Protein AF-A0A9R0TWX3-F1 (afdb_monomer_lite)

Organism: Triticum turgidum subsp. durum (NCBI:txid4567)

Structure (mmCIF, N/CA/C/O backbone):
data_AF-A0A9R0TWX3-F1
#
_entry.id   AF-A0A9R0TWX3-F1
#
loop_
_atom_site.group_PDB
_atom_site.id
_atom_site.type_symbol
_atom_site.label_atom_id
_atom_site.label_alt_id
_atom_site.label_comp_id
_atom_site.label_asym_id
_atom_site.label_entity_id
_atom_site.label_seq_id
_atom_site.pdbx_PDB_ins_code
_atom_site.Cartn_x
_atom_site.Cartn_y
_atom_site.Cartn_z
_atom_site.occupancy
_atom_site.B_iso_or_equiv
_atom_site.auth_seq_id
_atom_site.auth_comp_id
_atom_site.auth_asym_id
_atom_site.auth_atom_id
_atom_site.pdbx_PDB_model_num
ATOM 1 N N . MET A 1 1 ? -6.297 -9.859 -29.333 1.00 54.69 1 MET A N 1
ATOM 2 C CA . MET A 1 1 ? -5.667 -9.529 -28.035 1.00 54.69 1 MET A CA 1
ATOM 3 C C . MET A 1 1 ? -4.725 -10.667 -27.689 1.00 54.69 1 MET A C 1
ATOM 5 O O . MET A 1 1 ? -5.203 -11.786 -27.585 1.00 54.69 1 MET A O 1
ATOM 9 N N . ASP A 1 2 ? -3.420 -10.406 -27.576 1.00 78.94 2 ASP A N 1
ATOM 10 C CA . ASP A 1 2 ? -2.422 -11.459 -27.330 1.00 78.94 2 ASP A CA 1
ATOM 11 C C . ASP A 1 2 ? -2.581 -12.078 -25.939 1.00 78.94 2 ASP A C 1
ATOM 13 O O . ASP A 1 2 ? -2.886 -11.375 -24.969 1.00 78.94 2 ASP A O 1
ATOM 17 N N . THR A 1 3 ? -2.314 -13.377 -25.821 1.00 76.94 3 THR A N 1
ATOM 18 C CA . THR A 1 3 ? -2.355 -14.140 -24.561 1.00 76.94 3 THR A CA 1
ATOM 19 C C . THR A 1 3 ? -1.524 -13.491 -23.452 1.00 76.94 3 THR A C 1
ATOM 21 O O . THR A 1 3 ? -1.950 -13.454 -22.301 1.00 76.94 3 THR A O 1
ATOM 24 N N . GLU A 1 4 ? -0.388 -12.880 -23.788 1.00 71.81 4 GLU A N 1
ATOM 25 C CA . GLU A 1 4 ? 0.457 -12.145 -22.838 1.00 71.81 4 GLU A CA 1
ATOM 26 C C . GLU A 1 4 ? -0.142 -10.803 -22.383 1.00 71.81 4 GLU A C 1
ATOM 28 O O . GLU A 1 4 ? 0.051 -10.387 -21.238 1.00 71.81 4 GLU A O 1
ATOM 33 N N . ARG A 1 5 ? -0.908 -10.116 -23.241 1.00 63.09 5 ARG A N 1
ATOM 34 C CA . ARG A 1 5 ? -1.653 -8.910 -22.838 1.00 63.09 5 ARG A CA 1
ATOM 35 C C . ARG A 1 5 ? -2.830 -9.277 -21.942 1.00 63.09 5 ARG A C 1
ATOM 37 O O . ARG A 1 5 ? -3.032 -8.613 -20.928 1.00 63.09 5 ARG A O 1
ATOM 44 N N . LEU A 1 6 ? -3.541 -10.354 -22.278 1.00 72.75 6 LEU A N 1
ATOM 45 C CA . LEU A 1 6 ? -4.636 -10.883 -21.469 1.00 72.75 6 LEU A CA 1
ATOM 46 C C . LEU A 1 6 ? -4.144 -11.314 -20.079 1.00 72.75 6 LEU A C 1
ATOM 48 O O . LEU A 1 6 ? -4.729 -10.899 -19.085 1.00 72.75 6 LEU A O 1
ATOM 52 N N . LYS A 1 7 ? -3.029 -12.053 -19.982 1.00 72.75 7 LYS A N 1
ATOM 53 C CA . LYS A 1 7 ? -2.425 -12.430 -18.689 1.00 72.75 7 LYS A CA 1
ATOM 54 C C . LYS A 1 7 ? -2.125 -11.216 -17.813 1.00 72.75 7 LYS A C 1
ATOM 56 O O . LYS A 1 7 ? -2.500 -11.195 -16.648 1.00 72.75 7 LYS A O 1
ATOM 61 N N . ARG A 1 8 ? -1.480 -10.183 -18.366 1.00 68.06 8 ARG A N 1
ATOM 62 C CA . ARG A 1 8 ? -1.141 -8.964 -17.606 1.00 68.06 8 ARG A CA 1
ATOM 63 C C . ARG A 1 8 ? -2.380 -8.201 -17.148 1.00 68.06 8 ARG A C 1
ATOM 65 O O . ARG A 1 8 ? -2.394 -7.700 -16.029 1.00 68.06 8 ARG A O 1
ATOM 72 N N . PHE A 1 9 ? -3.407 -8.135 -17.992 1.00 71.81 9 PHE A N 1
ATOM 73 C CA . PHE A 1 9 ? -4.685 -7.533 -17.625 1.00 71.81 9 PHE A CA 1
ATOM 74 C C . PHE A 1 9 ? -5.360 -8.304 -16.483 1.00 71.81 9 PHE A C 1
ATOM 76 O O . PHE A 1 9 ? -5.760 -7.697 -15.494 1.00 71.81 9 PHE A O 1
ATOM 83 N N . LEU A 1 10 ? -5.405 -9.637 -16.570 1.00 77.00 10 LEU A N 1
ATOM 84 C CA . LEU A 1 10 ? -5.972 -10.496 -15.529 1.00 77.00 10 LEU A CA 1
ATOM 85 C C . LEU A 1 10 ? -5.206 -10.393 -14.205 1.00 77.00 10 LEU A C 1
ATOM 87 O O . LEU A 1 10 ? -5.835 -10.289 -13.160 1.00 77.00 10 LEU A O 1
ATOM 91 N N . ILE A 1 11 ? -3.869 -10.352 -14.231 1.00 74.94 11 ILE A N 1
ATOM 92 C CA . ILE A 1 11 ? -3.060 -10.159 -13.016 1.00 74.94 11 ILE A CA 1
ATOM 93 C C . ILE A 1 11 ? -3.370 -8.798 -12.382 1.00 74.94 11 ILE A C 1
ATOM 95 O O . ILE A 1 11 ? -3.598 -8.727 -11.179 1.00 74.94 11 ILE A O 1
ATOM 99 N N . GLY A 1 12 ? -3.420 -7.723 -13.178 1.00 69.31 12 GLY A N 1
ATOM 100 C CA . GLY A 1 12 ? -3.776 -6.392 -12.680 1.00 69.31 12 GLY A CA 1
ATOM 101 C C . GLY A 1 12 ? -5.176 -6.350 -12.062 1.00 69.31 12 GLY A C 1
ATOM 102 O O . GLY A 1 12 ? -5.353 -5.786 -10.985 1.00 69.31 12 GLY A O 1
ATOM 103 N N . LEU A 1 13 ? -6.147 -7.006 -12.702 1.00 75.94 13 LEU A N 1
ATOM 104 C CA . LEU A 1 13 ? -7.516 -7.128 -12.207 1.00 75.94 13 LEU A CA 1
ATOM 105 C C . LEU A 1 13 ? -7.576 -7.905 -10.883 1.00 75.94 13 LEU A C 1
ATOM 107 O O . LEU A 1 13 ? -8.186 -7.428 -9.933 1.00 75.94 13 LEU A O 1
ATOM 111 N N . VAL A 1 14 ? -6.910 -9.059 -10.790 1.00 80.31 14 VAL A N 1
ATOM 112 C CA . VAL A 1 14 ? -6.867 -9.876 -9.564 1.00 80.31 14 VAL A CA 1
ATOM 113 C C . VAL A 1 14 ? -6.201 -9.117 -8.418 1.00 80.31 14 VAL A C 1
ATOM 115 O O . VAL A 1 14 ? -6.715 -9.124 -7.304 1.00 80.31 14 VAL A O 1
ATOM 118 N N . VAL A 1 15 ? -5.093 -8.423 -8.687 1.00 75.19 15 VAL A N 1
ATOM 119 C CA . VAL A 1 15 ? -4.404 -7.596 -7.687 1.00 75.19 15 VAL A CA 1
ATOM 120 C C . VAL A 1 15 ? -5.302 -6.456 -7.210 1.00 75.19 15 VAL A C 1
ATOM 122 O O . VAL A 1 15 ? -5.423 -6.245 -6.006 1.00 75.19 15 VAL A O 1
ATOM 125 N N . GLY A 1 16 ? -5.966 -5.757 -8.135 1.00 71.00 16 GLY A N 1
ATOM 126 C CA . GLY A 1 16 ? -6.924 -4.704 -7.800 1.00 71.00 16 GLY A CA 1
ATOM 127 C C . GLY A 1 16 ? -8.064 -5.226 -6.924 1.00 71.00 16 GLY A C 1
ATOM 128 O O . GLY A 1 16 ? -8.317 -4.670 -5.861 1.00 71.00 16 GLY A O 1
ATOM 129 N N . LEU A 1 17 ? -8.684 -6.343 -7.319 1.00 75.50 17 LEU A N 1
ATOM 130 C CA . LEU A 1 17 ? -9.765 -6.982 -6.565 1.00 75.50 17 LEU A CA 1
ATOM 131 C C . LEU A 1 17 ? -9.318 -7.446 -5.174 1.00 75.50 17 LEU A C 1
ATOM 133 O O . LEU A 1 17 ? -10.060 -7.255 -4.216 1.00 75.50 17 LEU A O 1
ATOM 137 N N . ALA A 1 18 ? -8.117 -8.013 -5.041 1.00 75.25 18 ALA A N 1
ATOM 138 C CA . ALA A 1 18 ? -7.577 -8.442 -3.751 1.00 75.25 18 ALA A CA 1
ATOM 139 C C . ALA A 1 18 ? -7.370 -7.257 -2.795 1.00 75.25 18 ALA A C 1
ATOM 141 O O . ALA A 1 18 ? -7.741 -7.339 -1.626 1.00 75.25 18 ALA A O 1
ATOM 142 N N . ILE A 1 19 ? -6.848 -6.133 -3.294 1.00 69.75 19 ILE A N 1
ATOM 143 C CA . ILE A 1 19 ? -6.678 -4.905 -2.501 1.00 69.75 19 ILE A CA 1
ATOM 144 C C . ILE A 1 19 ? -8.034 -4.342 -2.098 1.00 69.75 19 ILE A C 1
ATOM 146 O O . ILE A 1 19 ? -8.237 -4.021 -0.931 1.00 69.75 19 ILE A O 1
ATOM 150 N N . THR A 1 20 ? -8.978 -4.257 -3.037 1.00 68.50 20 THR A N 1
ATOM 151 C CA . THR A 1 20 ? -10.341 -3.808 -2.743 1.00 68.50 20 THR A CA 1
ATOM 152 C C . THR A 1 20 ? -11.008 -4.705 -1.703 1.00 68.50 20 THR A C 1
ATOM 154 O O . THR A 1 20 ? -11.619 -4.190 -0.775 1.00 68.50 20 THR A O 1
ATOM 157 N N . ALA A 1 21 ? -10.856 -6.026 -1.801 1.00 73.44 21 ALA A N 1
ATOM 158 C CA . ALA A 1 21 ? -11.402 -6.964 -0.827 1.00 73.44 21 ALA A CA 1
ATOM 159 C C . ALA A 1 21 ? -10.774 -6.782 0.562 1.00 73.44 21 ALA A C 1
ATOM 161 O O . ALA A 1 21 ? -11.505 -6.718 1.543 1.00 73.44 21 ALA A O 1
ATOM 162 N N . LEU A 1 22 ? -9.449 -6.638 0.653 1.00 69.06 22 LEU A N 1
ATOM 163 C CA . LEU A 1 22 ? -8.755 -6.398 1.924 1.00 69.06 22 LEU A CA 1
ATOM 164 C C . LEU A 1 22 ? -9.191 -5.082 2.578 1.00 69.06 22 LEU A C 1
ATOM 166 O O . LEU A 1 22 ? -9.420 -5.053 3.781 1.00 69.06 22 LEU A O 1
ATOM 170 N N . LEU A 1 23 ? -9.406 -4.030 1.785 1.00 65.75 23 LEU A N 1
ATOM 171 C CA . LEU A 1 23 ? -9.936 -2.751 2.267 1.00 65.75 23 LEU A CA 1
ATOM 172 C C . LEU A 1 23 ? -11.389 -2.849 2.716 1.00 65.75 23 LEU A C 1
ATOM 174 O O . LEU A 1 23 ? -11.748 -2.275 3.737 1.00 65.75 23 LEU A O 1
ATOM 178 N N . LEU A 1 24 ? -12.225 -3.565 1.963 1.00 68.25 24 LEU A N 1
ATOM 179 C CA . LEU A 1 24 ? -13.615 -3.804 2.342 1.00 68.25 24 LEU A CA 1
ATOM 180 C C . LEU A 1 24 ? -13.692 -4.628 3.623 1.00 68.25 24 LEU A C 1
ATOM 182 O O . LEU A 1 24 ? -14.542 -4.350 4.456 1.00 68.25 24 LEU A O 1
ATOM 186 N N . VAL A 1 25 ? -12.798 -5.601 3.809 1.00 68.69 25 VAL A N 1
ATOM 187 C CA . VAL A 1 25 ? -12.674 -6.342 5.067 1.00 68.69 25 VAL A CA 1
ATOM 188 C C . VAL A 1 25 ? -12.191 -5.409 6.174 1.00 68.69 25 VAL A C 1
ATOM 190 O O . VAL A 1 25 ? -12.817 -5.366 7.224 1.00 68.69 25 VAL A O 1
ATOM 193 N N . ALA A 1 26 ? -11.156 -4.601 5.962 1.00 65.69 26 ALA A N 1
ATOM 194 C CA . ALA A 1 26 ? -10.704 -3.639 6.965 1.00 65.69 26 ALA A CA 1
ATOM 195 C C . ALA A 1 26 ? -11.823 -2.650 7.370 1.00 65.69 26 ALA A C 1
ATOM 197 O O . ALA A 1 26 ? -12.042 -2.436 8.558 1.00 65.69 26 ALA A O 1
ATOM 198 N N . ASP A 1 27 ? -12.611 -2.133 6.417 1.00 64.12 27 ASP A N 1
ATOM 199 C CA . ASP A 1 27 ? -13.743 -1.235 6.706 1.00 64.12 27 ASP A CA 1
ATOM 200 C C . ASP A 1 27 ? -14.971 -1.954 7.292 1.00 64.12 27 ASP A C 1
ATOM 202 O O . ASP A 1 27 ? -15.681 -1.397 8.127 1.00 64.12 27 ASP A O 1
ATOM 206 N N . ALA A 1 28 ? -15.253 -3.193 6.885 1.00 62.94 28 ALA A N 1
ATOM 207 C CA . ALA A 1 28 ? -16.356 -3.987 7.435 1.00 62.94 28 ALA A CA 1
ATOM 208 C C . ALA A 1 28 ? -16.079 -4.447 8.868 1.00 62.94 28 ALA A C 1
ATOM 210 O O . ALA A 1 28 ? -17.006 -4.686 9.635 1.00 62.94 28 ALA A O 1
ATOM 211 N N . THR A 1 29 ? -14.803 -4.575 9.217 1.00 62.81 29 THR A N 1
ATOM 212 C CA . THR A 1 29 ? -14.337 -5.033 10.531 1.00 62.81 29 THR A CA 1
ATOM 213 C C . THR A 1 29 ? -13.987 -3.868 11.451 1.00 62.81 29 THR A C 1
ATOM 215 O O . THR A 1 29 ? -13.582 -4.065 12.597 1.00 62.81 29 THR A O 1
ATOM 218 N N . ARG A 1 30 ? -14.222 -2.648 10.957 1.00 62.38 30 ARG A N 1
ATOM 219 C CA . ARG A 1 30 ? -14.174 -1.404 11.702 1.00 62.38 30 ARG A CA 1
ATOM 220 C C . ARG A 1 30 ? -15.367 -1.328 12.663 1.00 62.38 30 ARG A C 1
ATOM 222 O O . ARG A 1 30 ? -16.500 -1.562 12.237 1.00 62.38 30 ARG A O 1
ATOM 229 N N . PRO A 1 31 ? -15.161 -0.911 13.919 1.00 59.16 31 PRO A N 1
ATOM 230 C CA . PRO A 1 31 ? -16.240 -0.524 14.797 1.00 59.16 31 PRO A CA 1
ATOM 231 C C . PRO A 1 31 ? -16.912 0.709 14.206 1.00 59.16 31 PRO A C 1
ATOM 233 O O . PRO A 1 31 ? -16.289 1.757 14.026 1.00 59.16 31 PRO A O 1
ATOM 236 N N . LYS A 1 32 ? -18.186 0.552 13.861 1.00 58.28 32 LYS A N 1
ATOM 237 C CA . LYS A 1 32 ? -19.036 1.626 13.328 1.00 58.28 32 LYS A CA 1
ATOM 238 C C . LYS A 1 32 ? -19.961 2.175 14.408 1.00 58.28 32 LYS A C 1
ATOM 240 O O . LYS A 1 32 ? -20.567 3.226 14.221 1.00 58.28 32 LYS A O 1
ATOM 245 N N . LYS A 1 33 ? -20.088 1.465 15.531 1.00 61.69 33 LYS A N 1
ATOM 246 C CA . LYS A 1 33 ? -20.939 1.836 16.659 1.00 61.69 33 LYS A CA 1
ATOM 247 C C . LYS A 1 33 ? -20.122 1.908 17.938 1.00 61.69 33 LYS A C 1
ATOM 249 O O . LYS A 1 33 ? -19.116 1.220 18.091 1.00 61.69 33 LYS A O 1
ATOM 254 N N . ARG A 1 34 ? -20.600 2.707 18.899 1.00 61.97 34 ARG A N 1
ATOM 255 C CA . ARG A 1 34 ? -19.993 2.771 20.239 1.00 61.97 34 ARG A CA 1
ATOM 256 C C . ARG A 1 34 ? -19.944 1.403 20.925 1.00 61.97 34 ARG A C 1
ATOM 258 O O . ARG A 1 34 ? -19.022 1.150 21.691 1.00 61.97 34 ARG A O 1
ATOM 265 N N . ASP A 1 35 ? -20.896 0.534 20.606 1.00 65.62 35 ASP A N 1
ATOM 266 C CA . ASP A 1 35 ? -21.015 -0.808 21.182 1.00 65.62 35 ASP A CA 1
ATOM 267 C C . ASP A 1 35 ? -19.903 -1.765 20.715 1.00 65.62 35 ASP A C 1
ATOM 269 O O . ASP A 1 35 ? -19.631 -2.766 21.375 1.00 65.62 35 ASP A O 1
ATOM 273 N N . ASP A 1 36 ? -19.231 -1.449 19.603 1.00 63.78 36 ASP A N 1
ATOM 274 C CA . ASP A 1 36 ? -18.151 -2.269 19.050 1.00 63.78 36 ASP A CA 1
ATOM 275 C C . ASP A 1 36 ? -16.808 -2.037 19.783 1.00 63.78 36 ASP A C 1
ATOM 277 O O . ASP A 1 36 ? -15.878 -2.835 19.658 1.00 63.78 36 ASP A O 1
ATOM 281 N N . ILE A 1 37 ? -16.687 -0.955 20.564 1.00 69.50 37 ILE A N 1
ATOM 282 C CA . ILE A 1 37 ? -15.505 -0.646 21.383 1.00 69.50 37 ILE A CA 1
ATOM 283 C C . ILE A 1 37 ? -15.818 -1.014 22.827 1.00 69.50 37 ILE A C 1
ATOM 285 O O . ILE A 1 37 ? -16.735 -0.477 23.450 1.00 69.50 37 ILE A O 1
ATOM 289 N N . ARG A 1 38 ? -15.025 -1.930 23.380 1.00 72.00 38 ARG A N 1
ATOM 290 C CA . ARG A 1 38 ? -15.175 -2.373 24.764 1.00 72.00 38 ARG A CA 1
ATOM 291 C C . ARG A 1 38 ? -14.450 -1.409 25.691 1.00 72.00 38 ARG A C 1
ATOM 293 O O . ARG A 1 38 ? -13.458 -0.801 25.308 1.00 72.00 38 ARG A O 1
ATOM 300 N N . LEU A 1 39 ? -14.919 -1.293 26.925 1.00 75.06 39 LEU A N 1
ATOM 301 C CA . LEU A 1 39 ? -14.221 -0.558 27.977 1.00 75.06 39 LEU A CA 1
ATOM 302 C C . LEU A 1 39 ? -13.542 -1.564 28.910 1.00 75.06 39 LEU A C 1
ATOM 304 O O . LEU A 1 39 ? -14.111 -2.622 29.187 1.00 75.06 39 LEU A O 1
ATOM 308 N N . ASN A 1 40 ? -12.327 -1.261 29.370 1.00 76.56 40 ASN A N 1
ATOM 309 C CA . ASN A 1 40 ? -11.713 -2.006 30.471 1.00 76.56 40 ASN A CA 1
ATOM 310 C C . ASN A 1 40 ? -12.305 -1.577 31.825 1.00 76.56 40 ASN A C 1
ATOM 312 O O . ASN A 1 40 ? -13.065 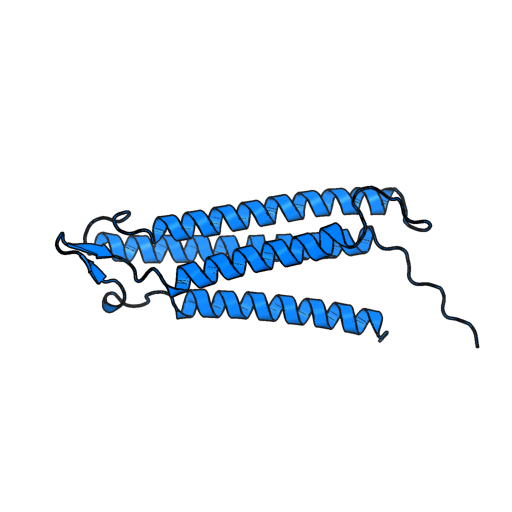-0.611 31.913 1.00 76.56 40 ASN A O 1
ATOM 316 N N . ASP A 1 41 ? -11.884 -2.245 32.900 1.00 80.12 41 ASP A N 1
ATOM 317 C CA . ASP A 1 41 ? -12.321 -1.943 34.274 1.00 80.12 41 ASP A CA 1
ATOM 318 C C . ASP A 1 41 ? -11.963 -0.513 34.736 1.00 80.12 41 ASP A C 1
ATOM 320 O O . ASP A 1 41 ? -12.490 -0.022 35.731 1.00 80.12 41 ASP A O 1
ATOM 324 N N . ARG A 1 42 ? -11.072 0.181 34.013 1.00 75.31 42 ARG A N 1
ATOM 325 C CA . ARG A 1 42 ? -10.653 1.571 34.268 1.00 75.31 42 ARG A CA 1
ATOM 326 C C . ARG A 1 42 ? -11.452 2.594 33.449 1.00 75.31 42 ARG A C 1
ATOM 328 O O . ARG A 1 42 ? -11.218 3.799 33.578 1.00 75.31 42 ARG A O 1
ATOM 335 N N . GLY A 1 43 ? -12.394 2.133 32.621 1.00 74.62 43 GLY A N 1
ATOM 336 C CA . GLY A 1 43 ? -13.173 2.963 31.702 1.00 74.62 43 GLY A CA 1
ATOM 337 C C . GLY A 1 43 ? -12.388 3.438 30.475 1.00 74.62 43 GLY A C 1
ATOM 338 O O . GLY A 1 43 ? -12.800 4.403 29.834 1.00 74.62 43 GLY A O 1
ATOM 339 N N . GLU A 1 44 ? -11.258 2.803 30.166 1.00 74.12 44 GLU A N 1
ATOM 340 C CA . GLU A 1 44 ? -10.446 3.079 28.979 1.00 74.12 44 GLU A CA 1
ATOM 341 C C . GLU A 1 44 ? -10.897 2.209 27.810 1.00 74.12 44 GLU A C 1
ATOM 343 O O . GLU A 1 44 ? -11.329 1.066 27.985 1.00 74.12 44 GLU A O 1
ATOM 348 N N . CYS A 1 45 ? -10.762 2.743 26.603 1.00 72.31 45 CYS A N 1
ATOM 349 C CA . CYS A 1 45 ? -11.223 2.068 25.400 1.00 72.31 45 CYS A CA 1
ATOM 350 C C . CYS A 1 45 ? -10.261 0.948 24.976 1.00 72.31 45 CYS A C 1
ATOM 352 O O . CYS A 1 45 ? -9.060 1.150 24.786 1.00 72.31 45 CYS A O 1
ATOM 354 N N . VAL A 1 46 ? -10.826 -0.249 24.829 1.00 69.31 46 VAL A N 1
ATOM 355 C CA . VAL A 1 46 ? -10.192 -1.475 24.354 1.00 69.31 46 VAL A CA 1
ATOM 356 C C . VAL A 1 46 ? -10.897 -1.889 23.071 1.00 69.31 46 VAL A C 1
ATOM 358 O O . VAL A 1 46 ? -12.019 -2.400 23.066 1.00 69.31 46 VAL A O 1
ATOM 361 N N . TYR A 1 47 ? -10.223 -1.647 21.958 1.00 62.78 47 TYR A N 1
ATOM 362 C CA . TYR A 1 47 ? -10.710 -2.027 20.645 1.00 62.78 47 TYR A CA 1
ATOM 363 C C . TYR A 1 47 ? -10.550 -3.547 20.437 1.00 62.78 47 TYR A C 1
ATOM 365 O O . TYR A 1 47 ? -9.523 -4.105 20.845 1.00 62.78 47 TYR A O 1
ATOM 373 N N . PRO A 1 48 ? -11.514 -4.253 19.809 1.00 57.12 48 PRO A N 1
ATOM 374 C CA . PRO A 1 48 ? -11.348 -5.655 19.430 1.00 57.12 48 PRO A CA 1
ATOM 375 C C . PRO A 1 48 ? -10.249 -5.787 18.364 1.00 57.12 48 PRO A C 1
ATOM 377 O O . PRO A 1 48 ? -10.479 -5.687 17.164 1.00 57.12 48 PRO A O 1
ATOM 380 N N . MET A 1 49 ? -9.022 -5.995 18.839 1.00 55.94 49 MET A N 1
ATOM 381 C CA . MET A 1 49 ? -7.775 -5.974 18.071 1.00 55.94 49 MET A CA 1
ATOM 382 C C . MET A 1 49 ? -7.661 -7.039 16.972 1.00 55.94 49 MET A C 1
ATOM 384 O O . MET A 1 49 ? -6.666 -7.046 16.268 1.00 55.94 49 MET A O 1
ATOM 388 N N . SER A 1 50 ? -8.584 -7.988 16.822 1.00 58.81 50 SER A N 1
ATOM 389 C CA . SER A 1 50 ? -8.263 -9.219 16.086 1.00 58.81 50 SER A CA 1
ATOM 390 C C . SER A 1 50 ? -8.415 -9.123 14.569 1.00 58.81 50 SER A C 1
ATOM 392 O O . SER A 1 50 ? -7.669 -9.792 13.859 1.00 58.81 50 SER A O 1
ATOM 394 N N . LEU A 1 51 ? -9.355 -8.325 14.054 1.00 62.69 51 LEU A N 1
ATOM 395 C CA . LEU A 1 51 ? -9.775 -8.457 12.655 1.00 62.69 51 LEU A CA 1
ATOM 396 C C . LEU A 1 51 ? -9.257 -7.331 11.750 1.00 62.69 51 LEU A C 1
ATOM 398 O O . LEU A 1 51 ? -8.676 -7.627 10.707 1.00 62.69 51 LEU A O 1
ATOM 402 N N . SER A 1 52 ? -9.352 -6.068 12.176 1.00 61.06 52 SER A N 1
ATOM 403 C CA . SER A 1 52 ? -8.757 -4.932 11.452 1.00 61.06 52 SER A CA 1
ATOM 404 C C . SER A 1 52 ? -7.226 -4.990 11.463 1.00 61.06 52 SER A C 1
ATOM 406 O O . SER A 1 52 ? -6.589 -4.775 10.438 1.00 61.06 52 SER A O 1
ATOM 408 N N . PHE A 1 53 ? -6.625 -5.400 12.583 1.00 63.69 53 PHE A N 1
ATOM 409 C CA . PHE A 1 53 ? -5.182 -5.632 12.697 1.00 63.69 53 PHE A CA 1
ATOM 410 C C . PHE A 1 53 ? -4.688 -6.723 11.740 1.00 63.69 53 PHE A C 1
ATOM 412 O O . PHE A 1 53 ? -3.717 -6.526 11.008 1.00 63.69 53 PHE A O 1
ATOM 419 N N . ALA A 1 54 ? -5.375 -7.871 11.714 1.00 68.75 54 ALA A N 1
ATOM 420 C CA . ALA A 1 54 ? -5.039 -8.967 10.813 1.00 68.75 54 ALA A CA 1
ATOM 421 C C . ALA A 1 54 ? -5.225 -8.560 9.343 1.00 68.75 54 ALA A C 1
ATOM 423 O O . ALA A 1 54 ? -4.383 -8.895 8.511 1.00 68.75 54 ALA A O 1
ATOM 424 N N . ALA A 1 55 ? -6.279 -7.798 9.031 1.00 69.56 55 ALA A N 1
ATOM 425 C CA . ALA A 1 55 ? -6.517 -7.264 7.694 1.00 69.56 55 ALA A CA 1
ATOM 426 C C . ALA A 1 55 ? -5.408 -6.291 7.259 1.00 69.56 55 ALA A C 1
ATOM 428 O O . ALA A 1 55 ? -4.866 -6.448 6.166 1.00 69.56 55 ALA A O 1
ATOM 429 N N . SER A 1 56 ? -5.000 -5.356 8.122 1.00 68.38 56 SER A N 1
ATOM 430 C CA . SER A 1 56 ? -3.920 -4.403 7.838 1.00 68.38 56 SER A CA 1
ATOM 431 C C . SER A 1 56 ? -2.563 -5.095 7.656 1.00 68.38 56 SER A C 1
ATOM 433 O O . SER A 1 56 ? -1.818 -4.753 6.737 1.00 68.38 56 SER A O 1
ATOM 435 N N . LEU A 1 57 ? -2.247 -6.123 8.455 1.00 72.62 57 LEU A N 1
ATOM 436 C CA . LEU A 1 57 ? -1.038 -6.938 8.261 1.00 72.62 57 LEU A CA 1
ATOM 437 C C . LEU A 1 57 ? -1.079 -7.744 6.960 1.00 72.62 57 LEU A C 1
ATOM 439 O O . LEU A 1 57 ? -0.090 -7.779 6.225 1.00 72.62 57 LEU A O 1
ATOM 443 N N . ALA A 1 58 ? -2.215 -8.374 6.656 1.00 78.25 58 ALA A N 1
ATOM 444 C CA . ALA A 1 58 ? -2.403 -9.102 5.406 1.00 78.25 58 ALA A CA 1
ATOM 445 C C . ALA A 1 58 ? -2.262 -8.167 4.197 1.00 78.25 58 ALA A C 1
ATOM 447 O O . ALA A 1 58 ? -1.638 -8.528 3.199 1.00 78.25 58 ALA A O 1
ATOM 448 N N . GLN A 1 59 ? -2.774 -6.941 4.306 1.00 72.56 59 GLN A N 1
ATOM 449 C CA . GLN A 1 59 ? -2.660 -5.923 3.274 1.00 72.56 59 GLN A CA 1
ATOM 450 C C . GLN A 1 59 ? -1.224 -5.432 3.095 1.00 72.56 59 GLN A C 1
ATOM 452 O O . GLN A 1 59 ? -0.755 -5.357 1.959 1.00 72.56 59 GLN A O 1
ATOM 457 N N . LEU A 1 60 ? -0.492 -5.191 4.184 1.00 76.69 60 LEU A N 1
ATOM 458 C CA . LEU A 1 60 ? 0.931 -4.864 4.125 1.00 76.69 60 LEU A CA 1
ATOM 459 C C . LEU A 1 60 ? 1.735 -5.983 3.447 1.00 76.69 60 LEU A C 1
ATOM 461 O O . LEU A 1 60 ? 2.494 -5.722 2.512 1.00 76.69 60 LEU A O 1
ATOM 465 N N . ALA A 1 61 ? 1.534 -7.232 3.874 1.00 79.81 61 ALA A N 1
ATOM 466 C CA . ALA A 1 61 ? 2.208 -8.391 3.294 1.00 79.81 61 ALA A CA 1
ATOM 467 C C . ALA A 1 61 ? 1.894 -8.538 1.797 1.00 79.81 61 ALA A C 1
ATOM 469 O O . ALA A 1 61 ? 2.798 -8.776 0.995 1.00 79.81 61 ALA A O 1
ATOM 470 N N . PHE A 1 62 ? 0.633 -8.335 1.407 1.00 81.00 62 PHE A N 1
ATOM 471 C CA . PHE A 1 62 ? 0.211 -8.385 0.012 1.00 81.00 62 PHE A CA 1
ATOM 472 C C . PHE A 1 62 ? 0.862 -7.281 -0.831 1.00 81.00 62 PHE A C 1
ATOM 474 O O . PHE A 1 62 ? 1.433 -7.575 -1.880 1.00 81.00 62 PHE A O 1
ATOM 481 N N . VAL A 1 63 ? 0.836 -6.022 -0.375 1.00 79.12 63 VAL A N 1
ATOM 482 C CA . VAL A 1 63 ? 1.459 -4.894 -1.091 1.00 79.12 63 VAL A CA 1
ATOM 483 C C . VAL A 1 63 ? 2.957 -5.134 -1.273 1.00 79.12 63 VAL A C 1
ATOM 485 O O . VAL A 1 63 ? 3.459 -5.015 -2.392 1.00 79.12 63 VAL A O 1
ATOM 488 N N . LEU A 1 64 ? 3.663 -5.544 -0.214 1.00 80.94 64 LEU A N 1
ATOM 489 C CA . LEU A 1 64 ? 5.089 -5.865 -0.286 1.00 80.94 64 LEU A CA 1
ATOM 490 C C . LEU A 1 64 ? 5.366 -7.023 -1.246 1.00 80.94 64 LEU A C 1
ATOM 492 O O . LEU A 1 64 ? 6.309 -6.938 -2.033 1.00 80.94 64 LEU A O 1
ATOM 496 N N . ALA A 1 65 ? 4.543 -8.074 -1.238 1.00 82.19 65 ALA A N 1
ATOM 497 C CA . ALA A 1 65 ? 4.680 -9.199 -2.157 1.00 82.19 65 ALA A CA 1
ATOM 498 C C . ALA A 1 65 ? 4.475 -8.776 -3.621 1.00 82.19 65 ALA A C 1
ATOM 500 O O . ALA A 1 65 ? 5.281 -9.135 -4.478 1.00 82.19 65 ALA A O 1
ATOM 501 N N . VAL A 1 66 ? 3.446 -7.975 -3.917 1.00 79.75 66 VAL A N 1
ATOM 502 C CA . VAL A 1 66 ? 3.162 -7.487 -5.277 1.00 79.75 66 VAL A CA 1
ATOM 503 C C . VAL A 1 66 ? 4.259 -6.545 -5.772 1.00 79.75 66 VAL A C 1
ATOM 505 O O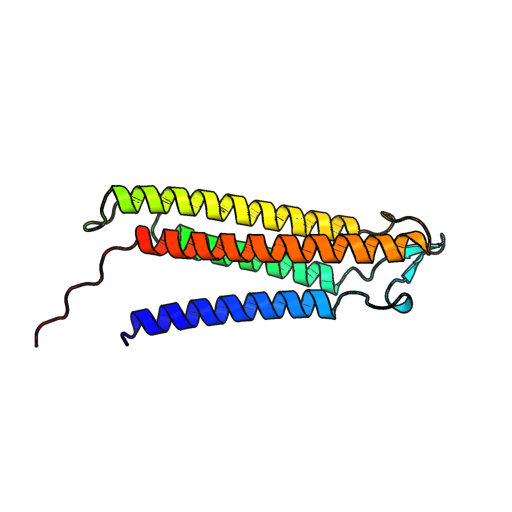 . VAL A 1 66 ? 4.759 -6.709 -6.888 1.00 79.75 66 VAL A O 1
ATOM 508 N N . VAL A 1 67 ? 4.676 -5.580 -4.950 1.00 81.31 67 VAL A N 1
ATOM 509 C CA . VAL A 1 67 ? 5.776 -4.664 -5.287 1.00 81.31 67 VAL A CA 1
ATOM 510 C C . VAL A 1 67 ? 7.066 -5.449 -5.493 1.00 81.31 67 VAL A C 1
ATOM 512 O O . VAL A 1 67 ? 7.745 -5.253 -6.501 1.00 81.31 67 VAL A O 1
ATOM 515 N N . SER A 1 68 ? 7.373 -6.404 -4.614 1.00 81.19 68 SER A N 1
ATOM 516 C CA . SER A 1 68 ? 8.530 -7.293 -4.762 1.00 81.19 68 SER A CA 1
ATOM 517 C C . SER A 1 68 ? 8.454 -8.104 -6.049 1.00 81.19 68 SER A C 1
ATOM 519 O O . SER A 1 68 ? 9.435 -8.176 -6.778 1.00 81.19 68 SER A O 1
ATOM 521 N N . HIS A 1 69 ? 7.297 -8.669 -6.391 1.00 81.62 69 HIS A N 1
ATOM 522 C CA . HIS A 1 69 ? 7.098 -9.435 -7.620 1.00 81.62 69 HIS A CA 1
ATOM 523 C C . HIS A 1 69 ? 7.440 -8.608 -8.864 1.00 81.62 69 HIS A C 1
ATOM 525 O O . HIS A 1 69 ? 8.309 -8.988 -9.649 1.00 81.62 69 HIS A O 1
ATOM 531 N N . TYR A 1 70 ? 6.827 -7.432 -9.012 1.00 75.00 70 TYR A N 1
ATOM 532 C CA . TYR A 1 70 ? 7.073 -6.563 -10.164 1.00 75.00 70 TYR A CA 1
ATOM 533 C C . TYR A 1 70 ? 8.478 -5.947 -10.168 1.00 75.00 70 TYR A C 1
ATOM 535 O O . TYR A 1 70 ? 9.037 -5.677 -11.235 1.00 75.00 70 TYR A O 1
ATOM 543 N N . THR A 1 71 ? 9.078 -5.729 -8.994 1.00 73.50 71 THR A N 1
ATOM 544 C CA . THR A 1 71 ? 10.429 -5.165 -8.901 1.00 73.50 71 THR A CA 1
ATOM 545 C C . THR A 1 71 ? 11.528 -6.212 -9.135 1.00 73.50 71 THR A C 1
ATOM 547 O O . THR A 1 71 ? 12.516 -5.885 -9.798 1.00 73.50 71 THR A O 1
ATOM 550 N N . SER A 1 72 ? 11.332 -7.463 -8.695 1.00 69.56 72 SER A N 1
ATOM 551 C CA . SER A 1 72 ? 12.308 -8.573 -8.729 1.00 69.56 72 SER A CA 1
ATOM 552 C C . SER A 1 72 ? 12.279 -9.442 -9.986 1.00 69.56 72 SER A C 1
ATOM 554 O O . SER A 1 72 ? 13.316 -10.008 -10.332 1.00 69.56 72 SER A O 1
ATOM 556 N N . GLN A 1 73 ? 11.151 -9.514 -10.707 1.00 62.50 73 GLN A N 1
ATOM 557 C CA . GLN A 1 73 ? 10.973 -10.400 -11.872 1.00 62.50 73 GLN A CA 1
ATOM 558 C C . GLN A 1 73 ? 12.036 -10.254 -12.975 1.00 62.50 73 GLN A C 1
ATOM 560 O O . GLN A 1 73 ? 12.177 -11.141 -13.815 1.00 62.50 73 GLN A O 1
ATOM 565 N N . ASN A 1 74 ? 12.798 -9.157 -12.978 1.00 56.19 74 ASN A N 1
ATOM 566 C CA . ASN A 1 74 ? 13.775 -8.851 -14.018 1.00 56.19 74 ASN A CA 1
ATOM 567 C C . ASN A 1 74 ? 15.242 -8.803 -13.550 1.00 56.19 74 ASN A C 1
ATOM 569 O O . ASN A 1 74 ? 16.100 -8.502 -14.372 1.00 56.19 74 ASN A O 1
ATOM 573 N N . GLY A 1 75 ? 15.551 -9.152 -12.292 1.00 53.06 75 GLY A N 1
ATOM 574 C CA . GLY A 1 75 ? 16.915 -9.101 -11.744 1.00 53.06 75 GLY A CA 1
ATOM 575 C C . GLY A 1 75 ? 17.433 -7.665 -11.565 1.00 53.06 75 GLY A C 1
ATOM 576 O O . GLY A 1 75 ? 17.234 -6.797 -12.410 1.00 53.06 75 GLY A O 1
ATOM 577 N N . CYS A 1 76 ? 18.089 -7.374 -10.442 1.00 54.41 76 CYS A N 1
ATOM 578 C CA . CYS A 1 76 ? 18.426 -5.991 -10.073 1.00 54.41 76 CYS A CA 1
ATOM 579 C C . CYS A 1 76 ? 19.499 -5.339 -10.975 1.00 54.41 76 CYS A C 1
ATOM 581 O O . CYS A 1 76 ? 19.604 -4.117 -11.007 1.00 54.41 76 CYS A O 1
ATOM 583 N N . CYS A 1 77 ? 20.307 -6.107 -11.716 1.00 54.06 77 CYS A N 1
ATOM 584 C CA . CYS A 1 77 ? 21.531 -5.551 -12.317 1.00 54.06 77 CYS A CA 1
ATOM 585 C C . CYS A 1 7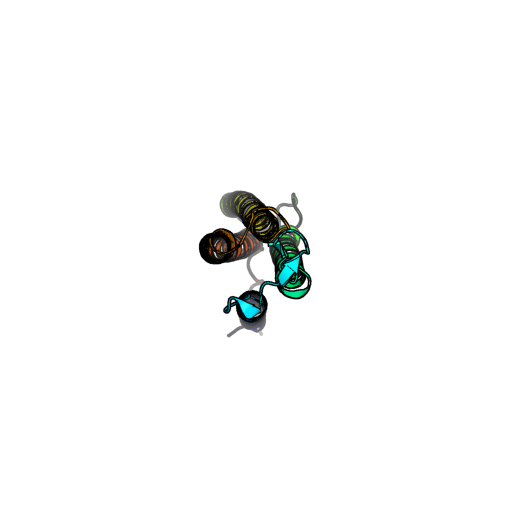7 ? 21.962 -6.183 -13.649 1.00 54.06 77 CYS A C 1
ATOM 587 O O . CYS A 1 77 ? 23.125 -6.046 -14.019 1.00 54.06 77 CYS A O 1
ATOM 589 N N . LYS A 1 78 ? 21.083 -6.888 -14.374 1.00 57.81 78 LYS A N 1
ATOM 590 C CA . LYS A 1 78 ? 21.454 -7.460 -15.678 1.00 57.81 78 LYS A CA 1
ATOM 591 C C . LYS A 1 78 ? 20.746 -6.697 -16.799 1.00 57.81 78 LYS A C 1
ATOM 593 O O . LYS A 1 78 ? 19.537 -6.879 -16.960 1.00 57.81 78 LYS A O 1
ATOM 598 N N . PRO A 1 79 ? 21.457 -5.838 -17.554 1.00 56.25 79 PRO A N 1
ATOM 599 C CA . PRO A 1 79 ? 20.932 -5.304 -18.802 1.00 56.25 79 PRO A CA 1
ATOM 600 C C . PRO A 1 79 ? 20.485 -6.480 -19.671 1.00 56.25 79 PRO A C 1
ATOM 602 O O . PRO A 1 79 ? 21.233 -7.445 -19.839 1.00 56.25 79 PRO A O 1
ATOM 605 N N . ARG A 1 80 ? 19.244 -6.445 -20.158 1.00 65.56 80 ARG A N 1
ATOM 606 C CA . ARG A 1 80 ? 18.769 -7.417 -21.143 1.00 65.56 80 ARG A CA 1
ATOM 607 C C . ARG A 1 80 ? 19.015 -6.858 -22.532 1.00 65.56 80 ARG A C 1
ATOM 609 O O . ARG A 1 80 ? 18.673 -5.704 -22.796 1.00 65.56 80 ARG A O 1
ATOM 616 N N . ASP A 1 81 ? 19.563 -7.699 -23.399 1.00 66.06 81 ASP A N 1
ATOM 617 C CA . ASP A 1 81 ? 19.720 -7.393 -24.816 1.00 66.06 81 ASP A CA 1
ATOM 618 C C . ASP A 1 81 ? 18.370 -6.928 -25.390 1.00 66.06 81 ASP A C 1
ATOM 620 O O . ASP A 1 81 ? 17.330 -7.554 -25.167 1.00 66.06 81 ASP A O 1
ATOM 624 N N . GLY A 1 82 ? 18.370 -5.777 -26.067 1.00 66.81 82 GLY A N 1
ATOM 625 C CA . GLY A 1 82 ? 17.168 -5.177 -26.658 1.00 66.81 82 GLY A CA 1
ATOM 626 C C . GLY A 1 82 ? 16.388 -4.186 -25.779 1.00 66.81 82 GLY A C 1
ATOM 627 O O . GLY A 1 82 ? 15.383 -3.652 -26.244 1.00 66.81 82 GLY A O 1
ATOM 628 N N . VAL A 1 83 ? 16.823 -3.890 -24.547 1.00 71.38 83 VAL A N 1
ATOM 629 C CA . VAL A 1 83 ? 16.250 -2.804 -23.722 1.00 71.38 83 VAL A CA 1
ATOM 630 C C . VAL A 1 83 ? 17.089 -1.530 -23.872 1.00 71.38 83 VAL A C 1
ATOM 632 O O . VAL A 1 83 ? 18.304 -1.563 -23.699 1.00 71.38 83 VAL A O 1
ATOM 635 N N . SER A 1 84 ? 16.452 -0.388 -24.161 1.00 79.31 84 SER A N 1
ATOM 636 C CA . SER A 1 84 ? 17.147 0.908 -24.222 1.00 79.31 84 SER A CA 1
ATOM 637 C C . SER A 1 84 ? 17.722 1.294 -22.852 1.00 79.31 84 SER A C 1
ATOM 639 O O . SER A 1 84 ? 17.065 1.136 -21.821 1.00 79.31 84 SER A O 1
ATOM 641 N N . GLY A 1 85 ? 18.929 1.869 -22.826 1.00 79.00 85 GLY A N 1
ATOM 642 C CA . GLY A 1 85 ? 19.547 2.349 -21.585 1.00 79.00 85 GLY A CA 1
ATOM 643 C C . GLY A 1 85 ? 18.673 3.364 -20.835 1.00 79.00 85 GLY A C 1
ATOM 644 O O . GLY A 1 85 ? 18.553 3.292 -19.614 1.00 79.00 85 GLY A O 1
ATOM 645 N N . SER A 1 86 ? 17.975 4.251 -21.553 1.00 82.25 86 SER A N 1
ATOM 646 C CA . SER A 1 86 ? 17.079 5.244 -20.944 1.00 82.25 86 SER A CA 1
ATOM 647 C C . SER A 1 86 ? 15.831 4.619 -20.313 1.00 82.25 86 SER A C 1
ATOM 649 O O . SER A 1 86 ? 15.441 5.011 -19.213 1.00 82.25 86 SER A O 1
ATOM 651 N N .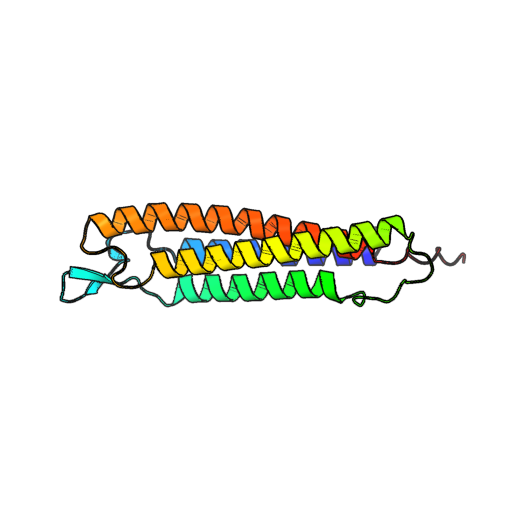 SER A 1 87 ? 15.228 3.608 -20.954 1.00 81.50 87 SER A N 1
ATOM 652 C CA . SER A 1 87 ? 14.088 2.883 -20.378 1.00 81.50 87 SER A CA 1
ATOM 653 C C . SER A 1 87 ? 14.513 2.056 -19.169 1.00 81.50 87 SER A C 1
ATOM 655 O O . SER A 1 87 ? 13.801 2.023 -18.169 1.00 81.50 87 SER A O 1
ATOM 657 N N . PHE A 1 88 ? 15.701 1.450 -19.212 1.00 81.38 88 PHE A N 1
ATOM 658 C CA . PHE A 1 88 ? 16.246 0.709 -18.079 1.00 81.38 88 PHE A CA 1
ATOM 659 C C . PHE A 1 88 ? 16.437 1.607 -16.844 1.00 81.38 88 PHE A C 1
ATOM 661 O O . PHE A 1 88 ? 15.946 1.271 -15.764 1.00 81.38 88 PHE A O 1
ATOM 668 N N . VAL A 1 89 ? 17.059 2.782 -17.012 1.00 85.12 89 VAL A N 1
ATOM 669 C CA . VAL A 1 89 ? 17.255 3.769 -15.932 1.00 85.12 89 VAL A CA 1
ATOM 670 C C . VAL A 1 89 ? 15.919 4.279 -15.388 1.00 85.12 89 VAL A C 1
ATOM 672 O O . VAL A 1 89 ? 15.709 4.268 -14.175 1.00 85.12 89 VAL A O 1
ATOM 675 N N . ALA A 1 90 ? 14.978 4.653 -16.262 1.00 86.00 90 ALA A N 1
ATOM 676 C CA . ALA A 1 90 ? 13.638 5.063 -15.841 1.00 86.00 90 ALA A CA 1
ATOM 677 C C . ALA A 1 90 ? 12.925 3.952 -15.047 1.00 86.00 90 ALA A C 1
ATOM 679 O O . ALA A 1 90 ? 12.284 4.216 -14.031 1.00 86.00 90 ALA A O 1
ATOM 680 N N . GLY A 1 91 ? 13.095 2.691 -15.452 1.00 84.38 91 GLY A N 1
ATOM 681 C CA . GLY A 1 91 ? 12.571 1.537 -14.731 1.00 84.38 91 GLY A CA 1
ATOM 682 C C . GLY A 1 91 ? 13.145 1.377 -13.319 1.00 84.38 91 GLY A C 1
ATOM 683 O O . GLY A 1 91 ? 12.394 1.033 -12.405 1.00 84.38 91 GLY A O 1
ATOM 684 N N . ILE A 1 92 ? 14.436 1.653 -13.111 1.00 83.38 92 ILE A N 1
ATOM 685 C CA . ILE A 1 92 ? 15.062 1.647 -11.776 1.00 83.38 92 ILE A CA 1
ATOM 686 C C . ILE A 1 92 ? 14.482 2.762 -10.902 1.00 83.38 92 ILE A C 1
ATOM 688 O O . ILE A 1 92 ? 14.083 2.499 -9.769 1.00 83.38 92 ILE A O 1
ATOM 692 N N . ILE A 1 93 ? 14.367 3.983 -11.431 1.00 86.75 93 ILE A N 1
ATOM 693 C CA . ILE A 1 93 ? 13.809 5.125 -10.687 1.00 86.75 93 ILE A CA 1
ATOM 694 C C . ILE A 1 93 ? 12.379 4.815 -10.224 1.00 86.75 93 ILE A C 1
ATOM 696 O O . ILE A 1 93 ? 12.053 4.997 -9.053 1.00 86.75 93 ILE A O 1
ATOM 700 N N . LEU A 1 94 ? 11.542 4.264 -11.109 1.00 86.62 94 LEU A N 1
ATOM 701 C CA . LEU A 1 94 ? 10.179 3.862 -10.750 1.00 86.62 94 LEU A CA 1
ATOM 702 C C . LEU A 1 94 ? 10.135 2.731 -9.712 1.00 86.62 94 LEU A C 1
ATOM 704 O O . LEU A 1 94 ? 9.209 2.695 -8.904 1.00 86.62 94 LEU A O 1
ATOM 708 N N . ALA A 1 95 ? 11.120 1.826 -9.699 1.00 83.94 95 ALA A N 1
ATOM 709 C CA . ALA A 1 95 ? 11.222 0.805 -8.656 1.00 83.94 95 ALA A CA 1
ATOM 710 C C . ALA A 1 95 ? 11.516 1.435 -7.289 1.00 83.94 95 ALA A C 1
ATOM 712 O O . ALA A 1 95 ? 10.882 1.062 -6.308 1.00 83.94 95 ALA A O 1
ATOM 713 N N . ILE A 1 96 ? 12.431 2.407 -7.228 1.00 86.38 96 ILE A N 1
ATOM 714 C CA . ILE A 1 96 ? 12.758 3.117 -5.984 1.00 86.38 96 ILE A CA 1
ATOM 715 C C . ILE A 1 96 ? 11.524 3.866 -5.470 1.00 86.38 96 ILE A C 1
ATOM 717 O O . ILE A 1 96 ? 11.143 3.677 -4.320 1.00 86.38 96 ILE A O 1
ATOM 721 N N . ILE A 1 97 ? 10.847 4.634 -6.334 1.00 86.75 97 ILE A N 1
ATOM 722 C CA . ILE A 1 97 ? 9.615 5.362 -5.975 1.00 86.75 97 ILE A CA 1
ATOM 723 C C . ILE A 1 97 ? 8.544 4.395 -5.455 1.00 86.75 97 ILE A C 1
ATOM 725 O O . ILE A 1 97 ? 7.919 4.653 -4.428 1.00 86.75 97 ILE A O 1
ATOM 729 N N . SER A 1 98 ? 8.356 3.262 -6.137 1.00 86.75 98 SER A N 1
ATOM 730 C CA . SER A 1 98 ? 7.414 2.218 -5.731 1.00 86.75 98 SER A CA 1
ATOM 731 C C . SER A 1 98 ? 7.709 1.680 -4.328 1.00 86.75 98 SER A C 1
ATOM 733 O O . SER A 1 98 ? 6.803 1.612 -3.498 1.00 86.75 98 SER A O 1
ATOM 735 N N . TRP A 1 99 ? 8.970 1.354 -4.036 1.00 84.81 99 TRP A N 1
ATOM 736 C CA . TRP A 1 99 ? 9.389 0.877 -2.718 1.00 84.81 99 TRP A CA 1
ATOM 737 C C . TRP A 1 99 ? 9.233 1.941 -1.633 1.00 84.81 99 TRP A C 1
ATOM 739 O O . TRP A 1 99 ? 8.721 1.629 -0.561 1.00 84.81 99 TRP A O 1
ATOM 749 N N . SER A 1 100 ? 9.599 3.196 -1.907 1.00 85.88 100 SER A N 1
ATOM 750 C CA . SER A 1 100 ? 9.386 4.300 -0.966 1.00 85.88 100 SER A CA 1
ATOM 751 C C . SER A 1 100 ? 7.907 4.458 -0.614 1.00 85.88 100 SER A C 1
ATOM 753 O O . SER A 1 100 ? 7.569 4.566 0.560 1.00 85.88 100 SER A O 1
ATOM 755 N N . MET A 1 101 ? 7.014 4.395 -1.605 1.00 84.38 101 MET A N 1
ATOM 756 C CA . MET A 1 101 ? 5.568 4.477 -1.374 1.00 84.38 101 MET A CA 1
ATOM 757 C C . MET A 1 101 ? 5.004 3.252 -0.650 1.00 84.38 101 MET A C 1
ATOM 759 O O . MET A 1 101 ? 4.096 3.398 0.163 1.00 84.38 101 MET A O 1
ATOM 763 N N . ALA A 1 102 ? 5.528 2.053 -0.919 1.00 80.00 102 ALA A N 1
ATOM 764 C CA . ALA A 1 102 ? 5.121 0.838 -0.217 1.00 80.00 102 ALA A CA 1
ATOM 765 C C . ALA A 1 102 ? 5.515 0.882 1.267 1.00 80.00 102 ALA A C 1
ATOM 767 O O . ALA A 1 102 ? 4.717 0.512 2.127 1.00 80.00 102 ALA A O 1
ATOM 768 N N . LEU A 1 103 ? 6.721 1.374 1.569 1.00 83.88 103 LEU A N 1
ATOM 769 C CA . LEU A 1 103 ? 7.181 1.581 2.942 1.00 83.88 103 LEU A CA 1
ATOM 770 C C . LEU A 1 103 ? 6.378 2.678 3.648 1.00 83.88 103 LEU A C 1
ATOM 772 O O . LEU A 1 103 ? 6.000 2.494 4.799 1.00 83.88 103 LEU A O 1
ATOM 776 N N . ASP A 1 104 ? 6.065 3.776 2.957 1.00 84.56 104 ASP A N 1
ATOM 777 C CA . ASP A 1 104 ? 5.238 4.864 3.492 1.00 84.56 104 ASP A CA 1
ATOM 778 C C . ASP A 1 104 ? 3.804 4.390 3.792 1.00 84.56 104 ASP A C 1
ATOM 780 O O . ASP A 1 104 ? 3.282 4.609 4.883 1.00 84.56 104 ASP A O 1
ATOM 784 N N . ALA A 1 105 ? 3.189 3.633 2.873 1.00 80.19 105 ALA A N 1
ATOM 785 C CA . ALA A 1 105 ? 1.905 2.973 3.113 1.00 80.19 105 ALA A CA 1
ATOM 786 C C . ALA A 1 105 ? 1.971 2.025 4.322 1.00 80.19 105 ALA A C 1
ATOM 788 O O . ALA A 1 105 ? 1.068 2.033 5.155 1.00 80.19 105 ALA A O 1
ATOM 789 N N . GLY A 1 106 ? 3.054 1.252 4.452 1.00 77.19 106 GLY A N 1
ATOM 790 C CA . GLY A 1 106 ? 3.299 0.402 5.616 1.00 77.19 106 GLY A CA 1
ATOM 791 C C . GLY A 1 106 ? 3.421 1.183 6.923 1.00 77.19 106 GLY A C 1
ATOM 792 O O . GLY A 1 106 ? 2.825 0.788 7.921 1.00 77.19 106 GLY A O 1
ATOM 793 N N . GLY A 1 107 ? 4.115 2.321 6.911 1.00 80.69 107 GLY A N 1
ATOM 794 C CA . GLY A 1 107 ? 4.189 3.230 8.053 1.00 80.69 107 GLY A CA 1
ATOM 795 C C . GLY A 1 107 ? 2.811 3.728 8.484 1.00 80.69 107 GLY A C 1
ATOM 796 O O . GLY A 1 107 ? 2.510 3.751 9.672 1.00 80.69 107 GLY A O 1
ATOM 797 N N . ILE A 1 108 ? 1.934 4.044 7.531 1.00 80.19 108 ILE A N 1
ATOM 798 C CA . ILE A 1 108 ? 0.566 4.490 7.826 1.00 80.19 108 ILE A CA 1
ATOM 799 C C . ILE A 1 108 ? -0.295 3.352 8.362 1.00 80.19 108 ILE A C 1
ATOM 801 O O . ILE A 1 108 ? -1.050 3.582 9.298 1.00 80.19 108 ILE A O 1
ATOM 805 N N . PHE A 1 109 ? -0.154 2.128 7.843 1.00 73.19 109 PHE A N 1
ATOM 806 C CA . PHE A 1 109 ? -0.805 0.960 8.446 1.00 73.19 109 PHE A CA 1
ATOM 807 C C . PHE A 1 109 ? -0.359 0.752 9.895 1.00 73.19 109 PHE A C 1
ATOM 809 O O . PHE A 1 109 ? -1.179 0.421 10.743 1.00 73.19 109 PHE A O 1
ATOM 816 N N . LEU A 1 110 ? 0.918 0.981 10.208 1.00 76.69 110 LEU A N 1
ATOM 817 C CA . LEU A 1 110 ? 1.413 0.904 11.584 1.00 76.69 110 LEU A CA 1
ATOM 818 C C . LEU A 1 110 ? 0.874 2.047 12.457 1.00 76.69 110 LEU A C 1
ATOM 820 O O . LEU A 1 110 ? 0.504 1.806 13.601 1.00 76.69 110 LEU A O 1
ATOM 824 N N . LEU A 1 111 ? 0.792 3.274 11.935 1.00 79.06 111 LEU A N 1
ATOM 825 C CA . LEU A 1 111 ? 0.176 4.401 12.648 1.00 79.06 111 LEU A CA 1
ATOM 826 C C . LEU A 1 111 ? -1.311 4.158 12.915 1.00 79.06 111 LEU A C 1
ATOM 828 O O . LEU A 1 111 ? -1.792 4.458 14.004 1.00 79.06 111 LEU A O 1
ATOM 832 N N . ASP A 1 112 ? -2.013 3.561 11.958 1.00 72.94 112 ASP A N 1
ATOM 833 C CA . ASP A 1 112 ? -3.394 3.123 12.117 1.00 72.94 112 ASP A CA 1
ATOM 834 C C . ASP A 1 112 ? -3.529 2.072 13.231 1.00 72.94 112 ASP A C 1
ATOM 836 O O . ASP A 1 112 ? -4.362 2.209 14.126 1.00 72.94 112 ASP A O 1
ATOM 840 N N . MET A 1 113 ? -2.635 1.075 13.259 1.00 69.81 113 MET A N 1
ATOM 841 C CA . MET A 1 113 ? -2.571 0.090 14.348 1.00 69.81 113 MET A CA 1
ATOM 842 C C . MET A 1 113 ? -2.310 0.742 15.712 1.00 69.81 113 MET A C 1
ATOM 844 O O . MET A 1 113 ? -2.883 0.311 16.711 1.00 69.81 113 MET A O 1
ATOM 848 N N . LEU A 1 114 ? -1.461 1.773 15.767 1.00 73.38 114 LEU A N 1
ATOM 849 C CA . LEU A 1 114 ? -1.165 2.513 16.997 1.00 73.38 114 LEU A CA 1
ATOM 850 C C . LEU A 1 114 ? -2.349 3.368 17.461 1.00 73.38 114 LEU A C 1
ATOM 852 O O . LEU A 1 114 ? -2.607 3.440 18.661 1.00 73.38 114 LEU A O 1
ATOM 856 N N . ALA A 1 115 ? -3.097 3.981 16.541 1.00 68.69 115 ALA A N 1
ATOM 857 C CA . ALA A 1 115 ? -4.339 4.680 16.874 1.00 68.69 115 ALA A CA 1
ATOM 858 C C . ALA A 1 115 ? -5.368 3.708 17.479 1.00 68.69 115 ALA A C 1
ATOM 860 O O . ALA A 1 115 ? -6.078 4.021 18.425 1.00 68.69 115 ALA A O 1
ATOM 861 N N . VAL A 1 116 ? -5.397 2.467 17.004 1.00 66.56 116 VAL A N 1
ATOM 862 C CA . VAL A 1 116 ? -6.324 1.440 17.496 1.00 66.56 116 VAL A CA 1
ATOM 863 C C . VAL A 1 116 ? -5.825 0.735 18.779 1.00 66.56 116 VAL A C 1
ATOM 865 O O . VAL A 1 116 ? -6.559 -0.044 19.395 1.00 66.56 116 VAL A O 1
ATOM 868 N N . TRP A 1 117 ? -4.599 1.015 19.234 1.00 69.69 117 TRP A N 1
ATOM 869 C CA . TRP A 1 117 ? -3.984 0.329 20.372 1.00 69.69 117 TRP A CA 1
ATOM 870 C C . TRP A 1 117 ? -4.699 0.621 21.709 1.00 69.69 117 TRP A C 1
ATOM 872 O O . TRP A 1 117 ? -5.027 1.779 21.996 1.00 69.69 117 TRP A O 1
ATOM 882 N N . PRO A 1 118 ? -4.911 -0.394 22.578 1.00 62.97 118 PRO A N 1
ATOM 883 C CA . PRO A 1 118 ? -5.576 -0.198 23.865 1.00 62.97 118 PRO A CA 1
ATOM 884 C C . PRO A 1 118 ? -4.907 0.883 24.721 1.00 62.97 118 PRO A C 1
ATOM 886 O O . PRO A 1 118 ? -3.692 0.871 24.916 1.00 62.97 118 PRO A O 1
ATOM 889 N N . GLY A 1 119 ? -5.717 1.792 25.268 1.00 62.81 119 GLY A N 1
ATOM 890 C CA . GLY A 1 119 ? -5.257 2.848 26.176 1.00 62.81 119 GLY A CA 1
ATOM 891 C C . GLY A 1 119 ? -4.715 4.117 25.504 1.00 62.81 119 GLY A C 1
ATOM 892 O O . GLY A 1 119 ? -4.492 5.099 26.206 1.00 62.81 119 GLY A O 1
ATOM 893 N N . ASN A 1 120 ? -4.565 4.160 24.173 1.00 70.25 120 ASN A N 1
ATOM 894 C CA . ASN A 1 120 ? -3.999 5.330 23.485 1.00 70.25 120 ASN A CA 1
ATOM 895 C C . ASN A 1 120 ? -4.958 6.540 23.418 1.00 70.25 120 ASN A C 1
ATOM 897 O O . ASN A 1 120 ? -4.522 7.680 23.297 1.00 70.25 120 ASN A O 1
ATOM 901 N N . HIS A 1 121 ? -6.269 6.309 23.548 1.00 67.56 121 HIS A N 1
ATOM 902 C CA . HIS A 1 121 ? -7.296 7.354 23.446 1.00 67.56 121 HIS A CA 1
ATOM 903 C C . HIS A 1 121 ? -8.071 7.621 24.753 1.00 67.56 121 HIS A C 1
ATOM 905 O O . HIS A 1 121 ? -9.137 8.236 24.731 1.00 67.56 121 HIS A O 1
ATOM 911 N N . GLY A 1 122 ? -7.552 7.176 25.902 1.00 71.44 122 GLY A N 1
ATOM 912 C CA . GLY A 1 122 ? -8.132 7.495 27.209 1.00 71.44 122 GLY A CA 1
ATOM 913 C C . GLY A 1 122 ? -9.550 6.944 27.421 1.00 71.44 122 GLY A C 1
ATOM 914 O O . GLY A 1 122 ? -9.843 5.796 27.074 1.00 71.44 122 GLY A O 1
ATOM 915 N N . LYS A 1 123 ? -10.415 7.748 28.053 1.00 74.62 123 LYS A N 1
ATOM 916 C CA . LYS A 1 123 ? -11.774 7.357 28.464 1.00 74.62 123 LYS A CA 1
ATOM 917 C C . LYS A 1 123 ? -12.828 7.720 27.415 1.00 74.62 123 LYS A C 1
ATOM 919 O O . LYS A 1 123 ? -12.665 8.639 26.613 1.00 74.62 123 LYS A O 1
ATOM 924 N N . ALA A 1 124 ? -13.960 7.024 27.455 1.00 69.19 124 ALA A N 1
ATOM 925 C CA . ALA A 1 124 ? -15.159 7.453 26.737 1.00 69.19 124 ALA A CA 1
ATOM 926 C C . ALA A 1 124 ? -15.641 8.842 27.234 1.00 69.19 124 ALA A C 1
ATOM 928 O O . ALA A 1 124 ? -15.585 9.086 28.440 1.00 69.19 124 ALA A O 1
ATOM 929 N N . PRO A 1 125 ? -16.166 9.735 26.361 1.00 71.62 125 PRO A N 1
ATOM 930 C CA . PRO A 1 125 ? -16.485 9.527 24.946 1.00 71.62 125 PRO A CA 1
ATOM 931 C C . PRO A 1 125 ? -15.386 9.955 23.957 1.00 71.62 125 PRO A C 1
ATOM 933 O O . PRO A 1 125 ? -15.525 9.721 22.759 1.00 71.62 125 PRO A O 1
ATOM 936 N N . GLU A 1 126 ? -14.325 10.594 24.442 1.00 73.69 126 GLU A N 1
ATOM 937 C CA . GLU A 1 126 ? -13.262 11.204 23.630 1.00 73.69 126 GLU A CA 1
ATOM 938 C C . GLU A 1 126 ? -12.562 10.172 22.744 1.00 73.69 126 GLU A C 1
ATOM 940 O O . GLU A 1 126 ? -12.259 10.444 21.580 1.00 73.69 126 GLU A O 1
ATOM 945 N N . CYS A 1 127 ? -12.427 8.946 23.252 1.00 74.06 127 CYS A N 1
ATOM 946 C CA . CYS A 1 127 ? -11.840 7.854 22.495 1.00 74.06 127 CYS A CA 1
ATOM 947 C C . CYS A 1 127 ? -12.625 7.466 21.233 1.00 74.06 127 CYS A C 1
ATOM 949 O O . CYS A 1 127 ? -12.020 7.083 20.235 1.00 74.06 127 CYS A O 1
ATOM 951 N N . TYR A 1 128 ? -13.959 7.586 21.250 1.00 70.38 128 TYR A N 1
ATOM 952 C CA . TYR A 1 128 ? -14.803 7.188 20.123 1.00 70.38 128 TYR A CA 1
ATOM 953 C C . TYR A 1 128 ? -14.559 8.099 18.926 1.00 70.38 128 TYR A C 1
ATOM 955 O O . TYR A 1 128 ? -14.326 7.630 17.815 1.00 70.38 128 TYR A O 1
ATOM 963 N N . ASN A 1 129 ? -14.556 9.407 19.182 1.00 73.62 129 ASN A N 1
ATOM 964 C CA . ASN A 1 129 ? -14.383 10.414 18.144 1.00 73.62 129 ASN A CA 1
ATOM 965 C C . ASN A 1 129 ? -12.947 10.408 17.592 1.00 73.62 129 ASN A C 1
ATOM 967 O O . ASN A 1 129 ? -12.757 10.600 16.393 1.00 73.62 129 ASN A O 1
ATOM 971 N N . GLY A 1 130 ? -11.948 10.168 18.452 1.00 70.69 130 GLY A N 1
ATOM 972 C CA . GLY A 1 130 ? -10.540 10.085 18.050 1.00 70.69 130 GLY A CA 1
ATOM 973 C C . GLY A 1 130 ? -10.265 8.905 17.119 1.00 70.69 130 GLY A C 1
ATOM 974 O O . GLY A 1 130 ? -9.778 9.099 16.008 1.00 70.69 130 GLY A O 1
ATOM 975 N N . VAL A 1 131 ? -10.670 7.695 17.522 1.00 70.75 131 VAL A N 1
ATOM 976 C CA . VAL A 1 131 ? -10.472 6.477 16.717 1.00 70.75 131 VAL A CA 1
ATOM 977 C C . VAL A 1 131 ? -11.208 6.571 15.380 1.00 70.75 131 VAL A C 1
ATOM 979 O O . VAL A 1 131 ? -10.668 6.181 14.346 1.00 70.75 131 VAL A O 1
ATOM 982 N N . GLU A 1 132 ? -12.432 7.107 15.366 1.00 71.50 132 GLU A N 1
ATOM 983 C CA . GLU A 1 132 ? -13.196 7.247 14.128 1.00 71.50 132 GLU A CA 1
ATOM 984 C C . GLU A 1 132 ? -12.516 8.202 13.132 1.00 71.50 132 GLU A C 1
ATOM 986 O O . GLU A 1 132 ? -12.413 7.874 11.944 1.00 71.50 132 GLU A O 1
ATOM 991 N N . ALA A 1 133 ? -12.028 9.350 13.609 1.00 72.81 133 ALA A N 1
ATOM 992 C CA . ALA A 1 133 ? -11.395 10.365 12.774 1.00 72.81 133 ALA A CA 1
ATOM 993 C C . ALA A 1 133 ? -10.012 9.930 12.260 1.00 72.81 133 ALA A C 1
ATOM 995 O O . ALA A 1 133 ? -9.725 10.069 11.066 1.00 72.81 133 ALA A O 1
ATOM 996 N N . ASP A 1 134 ? -9.172 9.379 13.138 1.00 73.50 134 ASP A N 1
ATOM 997 C CA . ASP A 1 134 ? -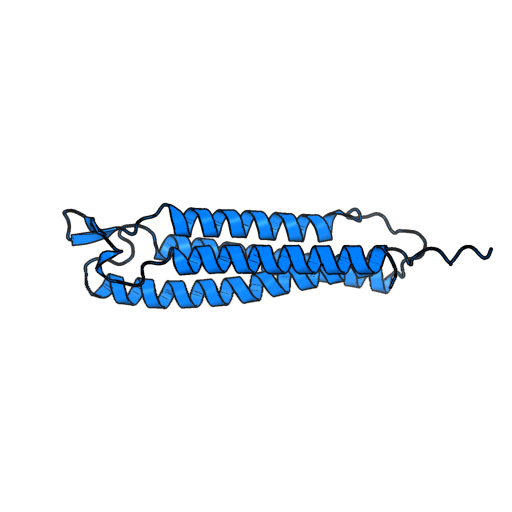7.798 9.008 12.800 1.00 73.50 134 ASP A CA 1
ATOM 998 C C . ASP A 1 134 ? -7.757 7.795 11.862 1.00 73.50 134 ASP A C 1
ATOM 1000 O O . ASP A 1 134 ? -7.098 7.850 10.820 1.00 73.50 134 ASP A O 1
ATOM 1004 N N . HIS A 1 135 ? -8.548 6.754 12.141 1.00 71.50 135 HIS A N 1
ATOM 1005 C CA . HIS A 1 135 ? -8.579 5.538 11.323 1.00 71.50 135 HIS A CA 1
ATOM 1006 C C . HIS A 1 135 ? -9.048 5.808 9.886 1.00 71.50 135 HIS A C 1
ATOM 1008 O O . HIS A 1 135 ? -8.456 5.329 8.916 1.00 71.50 135 HIS A O 1
ATOM 1014 N N . HIS A 1 136 ? -10.093 6.630 9.706 1.00 71.00 136 HIS A N 1
ATOM 1015 C CA . HIS A 1 136 ? -10.593 6.937 8.362 1.00 71.00 136 HIS A CA 1
ATOM 1016 C C . HIS A 1 136 ? -9.563 7.704 7.527 1.00 71.00 136 HIS A C 1
ATOM 1018 O O . HIS A 1 136 ? -9.402 7.441 6.330 1.00 71.00 136 HIS A O 1
ATOM 1024 N N . ARG A 1 137 ? -8.847 8.640 8.161 1.00 78.62 137 ARG A N 1
ATOM 1025 C CA . ARG A 1 137 ? -7.784 9.406 7.511 1.00 78.62 137 ARG A CA 1
ATOM 1026 C C . ARG A 1 137 ? -6.631 8.490 7.100 1.00 78.62 137 ARG A C 1
ATOM 1028 O O . ARG A 1 137 ? -6.247 8.511 5.930 1.00 78.62 137 ARG A O 1
ATOM 1035 N N . TYR A 1 138 ? -6.129 7.659 8.015 1.00 78.44 138 TYR A N 1
ATOM 1036 C CA . TYR A 1 138 ? -4.994 6.775 7.740 1.00 78.44 138 TYR A CA 1
ATOM 1037 C C . TYR A 1 138 ? -5.312 5.722 6.679 1.00 78.44 138 TYR A C 1
ATOM 1039 O O . TYR A 1 138 ? -4.536 5.561 5.739 1.00 78.44 138 TYR A O 1
ATOM 1047 N N . MET A 1 139 ? -6.482 5.082 6.730 1.00 73.31 139 MET A N 1
ATOM 1048 C CA . MET A 1 139 ? -6.873 4.091 5.720 1.00 73.31 139 MET A CA 1
ATOM 1049 C C . MET A 1 139 ? -7.009 4.696 4.320 1.00 73.31 139 MET A C 1
ATOM 1051 O O . MET A 1 139 ? -6.544 4.114 3.336 1.00 73.31 139 MET A O 1
ATOM 1055 N N . LYS A 1 140 ? -7.596 5.895 4.212 1.00 76.69 140 LYS A N 1
ATOM 1056 C CA . LYS A 1 140 ? -7.694 6.612 2.934 1.00 76.69 140 LYS A CA 1
ATOM 1057 C C . LYS A 1 140 ? -6.309 6.938 2.377 1.00 76.69 140 LYS A C 1
ATOM 1059 O O . LYS A 1 140 ? -6.059 6.755 1.188 1.00 76.69 140 LYS A O 1
ATOM 1064 N N . GLU A 1 141 ? -5.406 7.410 3.225 1.00 81.88 141 GLU A N 1
ATOM 1065 C CA . GLU A 1 141 ? -4.038 7.738 2.839 1.00 81.88 141 GLU A CA 1
ATOM 1066 C C . GLU A 1 141 ? -3.213 6.504 2.438 1.00 81.88 141 GLU A C 1
ATOM 1068 O O . GLU A 1 141 ? -2.539 6.524 1.402 1.00 81.88 141 GLU A O 1
ATOM 1073 N N . ALA A 1 142 ? -3.301 5.418 3.210 1.00 80.50 142 ALA A N 1
ATOM 1074 C CA . ALA A 1 142 ? -2.642 4.148 2.918 1.00 80.50 142 ALA A CA 1
ATOM 1075 C C . ALA A 1 142 ? -3.142 3.538 1.601 1.00 80.50 142 ALA A C 1
ATOM 1077 O O . ALA A 1 142 ? -2.348 2.984 0.835 1.00 80.50 142 ALA A O 1
ATOM 1078 N N . PHE A 1 143 ? -4.436 3.688 1.292 1.00 78.12 143 PHE A N 1
ATOM 1079 C CA . PHE A 1 143 ? -5.026 3.219 0.041 1.00 78.12 143 PHE A CA 1
ATOM 1080 C C . PHE A 1 143 ? -4.375 3.857 -1.188 1.00 78.12 143 PHE A C 1
ATOM 1082 O O . PHE A 1 143 ? -3.870 3.145 -2.060 1.00 78.12 143 PHE A O 1
ATOM 1089 N N . TYR A 1 144 ? -4.348 5.191 -1.248 1.00 80.69 144 TYR A N 1
ATOM 1090 C CA . TYR A 1 144 ? -3.784 5.894 -2.400 1.00 80.69 144 TYR A CA 1
ATOM 1091 C C . TYR A 1 144 ? -2.300 5.569 -2.578 1.00 80.69 144 TYR A C 1
ATOM 1093 O O . TYR A 1 144 ? -1.865 5.266 -3.689 1.00 80.69 144 TYR A O 1
ATOM 1101 N N . ARG A 1 145 ? -1.531 5.544 -1.484 1.00 83.62 145 ARG A N 1
ATOM 1102 C CA . ARG A 1 145 ? -0.100 5.205 -1.518 1.00 83.62 145 ARG A CA 1
ATOM 1103 C C . ARG A 1 145 ? 0.150 3.773 -1.983 1.00 83.62 145 ARG A C 1
ATOM 1105 O O . ARG A 1 145 ? 1.023 3.558 -2.820 1.00 83.62 145 ARG A O 1
ATOM 1112 N N . SER A 1 146 ? -0.665 2.816 -1.537 1.00 81.75 146 SER A N 1
ATOM 1113 C CA . SER A 1 146 ? -0.596 1.421 -1.997 1.00 81.75 146 SER A CA 1
ATOM 1114 C C . SER A 1 146 ? -0.897 1.300 -3.494 1.00 81.75 146 SER A C 1
ATOM 1116 O O . SER A 1 146 ? -0.183 0.606 -4.220 1.00 81.75 146 SER A O 1
ATOM 1118 N N . MET A 1 147 ? -1.917 2.013 -3.985 1.00 82.12 147 MET A N 1
ATOM 1119 C CA . MET A 1 147 ? -2.249 2.044 -5.411 1.00 82.12 147 MET A CA 1
ATOM 1120 C C . MET A 1 147 ? -1.111 2.616 -6.262 1.00 82.12 147 MET A C 1
ATOM 1122 O O . MET A 1 147 ? -0.730 2.005 -7.264 1.00 82.12 147 MET A O 1
ATOM 1126 N N . PHE A 1 148 ? -0.541 3.755 -5.862 1.00 86.25 148 PHE A N 1
ATOM 1127 C CA . PHE A 1 148 ? 0.583 4.355 -6.580 1.00 86.25 148 PHE A CA 1
ATOM 1128 C C . PHE A 1 148 ? 1.829 3.465 -6.538 1.00 86.25 148 PHE A C 1
ATOM 1130 O O . PHE A 1 148 ? 2.463 3.270 -7.577 1.00 86.25 148 PHE A O 1
ATOM 1137 N N . ALA A 1 149 ? 2.141 2.855 -5.388 1.00 87.19 149 ALA A N 1
ATOM 1138 C CA . ALA A 1 149 ? 3.264 1.930 -5.253 1.00 87.19 149 ALA A CA 1
ATOM 1139 C C . ALA A 1 149 ? 3.178 0.787 -6.274 1.00 87.19 149 ALA A C 1
ATOM 1141 O O . ALA A 1 149 ? 4.148 0.506 -6.979 1.00 87.19 149 ALA A O 1
ATOM 1142 N N . ILE A 1 150 ? 2.005 0.166 -6.412 1.00 83.88 150 ILE A N 1
ATOM 1143 C CA . ILE A 1 150 ? 1.783 -0.946 -7.345 1.00 83.88 150 ILE A CA 1
ATOM 1144 C C . ILE A 1 150 ? 1.821 -0.475 -8.797 1.00 83.88 150 ILE A C 1
ATOM 1146 O O . ILE A 1 150 ? 2.427 -1.142 -9.638 1.00 83.88 150 ILE A O 1
ATOM 1150 N N . PHE A 1 151 ? 1.221 0.678 -9.098 1.00 86.06 151 PHE A N 1
ATOM 1151 C CA . PHE A 1 151 ? 1.269 1.263 -10.436 1.00 86.06 151 PHE A CA 1
ATOM 1152 C C . PHE A 1 151 ? 2.717 1.497 -10.890 1.00 86.06 151 PHE A C 1
ATOM 1154 O O . PHE A 1 151 ? 3.118 1.027 -11.959 1.00 86.06 151 PHE A O 1
ATOM 1161 N N . PHE A 1 152 ? 3.536 2.135 -10.048 1.00 87.81 152 PHE A N 1
ATOM 1162 C CA . PHE A 1 152 ? 4.947 2.370 -10.350 1.00 87.81 152 PHE A CA 1
ATOM 1163 C C . PHE A 1 152 ? 5.757 1.073 -10.434 1.00 87.81 152 PHE A C 1
ATOM 1165 O O . PHE A 1 152 ? 6.609 0.960 -11.319 1.00 87.81 152 PHE A O 1
ATOM 1172 N N . ALA A 1 153 ? 5.456 0.064 -9.608 1.00 85.00 153 ALA A N 1
ATOM 1173 C CA . ALA A 1 153 ? 6.071 -1.261 -9.719 1.00 85.00 153 ALA A CA 1
ATOM 1174 C C . ALA A 1 153 ? 5.776 -1.890 -11.092 1.00 85.00 153 ALA A C 1
ATOM 1176 O O . ALA A 1 153 ? 6.679 -2.368 -11.785 1.00 85.00 153 ALA A O 1
ATOM 1177 N N . GLY A 1 154 ? 4.515 -1.826 -11.529 1.00 83.38 154 GLY A N 1
ATOM 1178 C CA . GLY A 1 154 ? 4.073 -2.303 -12.835 1.00 83.38 154 GLY A CA 1
ATOM 1179 C C . GLY A 1 154 ? 4.776 -1.581 -13.988 1.00 83.38 154 GLY A C 1
ATOM 1180 O O . GLY A 1 154 ? 5.338 -2.237 -14.870 1.00 83.38 154 GLY A O 1
ATOM 1181 N N . CYS A 1 155 ? 4.827 -0.247 -13.969 1.00 84.94 155 CYS A N 1
ATOM 1182 C CA . CYS A 1 155 ? 5.549 0.548 -14.968 1.00 84.94 155 CYS A CA 1
ATOM 1183 C C . CYS A 1 155 ? 7.056 0.245 -14.979 1.00 84.94 155 CYS A C 1
ATOM 1185 O O . CYS A 1 155 ? 7.641 0.055 -16.046 1.00 84.94 155 CYS A O 1
ATOM 1187 N N . SER A 1 156 ? 7.672 0.115 -13.802 1.00 84.81 156 SER A N 1
ATOM 1188 C CA . SER A 1 156 ? 9.068 -0.300 -13.657 1.00 84.81 156 SER A CA 1
ATOM 1189 C C . SER A 1 156 ? 9.330 -1.656 -14.316 1.00 84.81 156 SER A C 1
ATOM 1191 O O . SER A 1 156 ? 10.318 -1.821 -15.036 1.00 84.81 156 SER A O 1
ATOM 1193 N N . SER A 1 157 ? 8.440 -2.630 -14.102 1.00 82.06 157 SER A N 1
ATOM 1194 C CA . SER A 1 157 ? 8.564 -3.963 -14.701 1.00 82.06 157 SER A CA 1
ATOM 1195 C C . SER A 1 157 ? 8.511 -3.903 -16.232 1.00 82.06 157 SER A C 1
ATOM 1197 O O . SER A 1 157 ? 9.300 -4.566 -16.905 1.00 82.06 157 SER A O 1
ATOM 1199 N N . LYS A 1 158 ? 7.634 -3.057 -16.793 1.00 82.31 158 LYS A N 1
ATOM 1200 C CA . LYS A 1 158 ? 7.468 -2.865 -18.240 1.00 82.31 158 LYS A CA 1
ATOM 1201 C C . LYS A 1 158 ? 8.713 -2.269 -18.877 1.00 82.31 158 LYS A C 1
ATOM 1203 O O . LYS A 1 158 ? 9.181 -2.805 -19.872 1.00 82.31 158 LYS A O 1
ATOM 1208 N N . LEU A 1 159 ? 9.255 -1.210 -18.283 1.00 81.44 159 LEU A N 1
ATOM 1209 C CA . LEU A 1 159 ? 10.434 -0.512 -18.799 1.00 81.44 159 LEU A CA 1
ATOM 1210 C C . LEU A 1 159 ? 11.717 -1.355 -18.741 1.00 81.44 159 LEU A C 1
ATOM 1212 O O . LEU A 1 159 ? 12.636 -1.130 -19.524 1.00 81.44 159 LEU A O 1
ATOM 1216 N N . ARG A 1 160 ? 11.768 -2.340 -17.834 1.00 76.06 160 ARG A N 1
ATOM 1217 C CA . ARG A 1 160 ? 12.883 -3.293 -17.698 1.00 76.06 160 ARG A CA 1
ATOM 1218 C C . ARG A 1 160 ? 12.670 -4.606 -18.461 1.00 76.06 160 ARG A C 1
ATOM 1220 O O . ARG A 1 160 ? 13.537 -5.477 -18.422 1.00 76.06 160 ARG A O 1
ATOM 1227 N N . SER A 1 161 ? 11.526 -4.776 -19.128 1.00 74.06 161 SER A N 1
ATOM 1228 C CA . SER A 1 161 ? 11.236 -5.969 -19.929 1.00 74.06 161 SER A CA 1
ATOM 1229 C C . SER A 1 161 ? 11.704 -5.774 -21.376 1.00 74.06 161 SER A C 1
ATOM 1231 O O . SER A 1 161 ? 11.451 -4.709 -21.939 1.00 74.06 161 SER A O 1
ATOM 1233 N 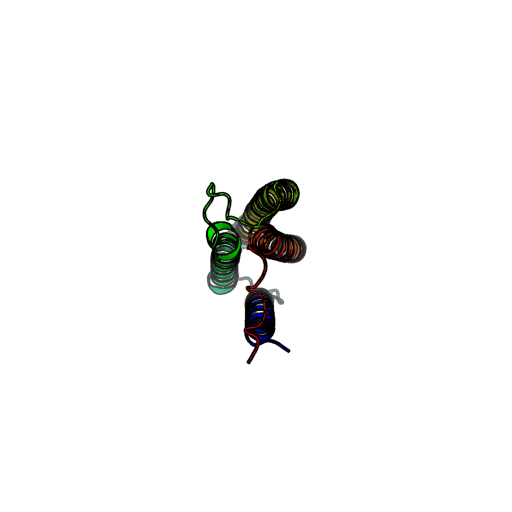N . PRO A 1 162 ? 12.329 -6.784 -22.008 1.00 68.56 162 PRO A N 1
ATOM 1234 C CA . PRO A 1 162 ? 12.660 -6.729 -23.429 1.00 68.56 162 PRO A CA 1
ATOM 1235 C C . PRO A 1 162 ? 11.385 -6.677 -24.290 1.00 68.56 162 PRO A C 1
ATOM 1237 O O . PRO A 1 162 ? 10.319 -7.127 -23.842 1.00 68.56 162 PRO A O 1
ATOM 1240 N N . PRO A 1 163 ? 11.469 -6.130 -25.518 1.00 68.06 163 PRO A N 1
ATOM 1241 C CA . PRO A 1 163 ? 10.355 -6.152 -26.457 1.00 68.06 163 PRO A CA 1
ATOM 1242 C C . PRO A 1 163 ? 9.932 -7.602 -26.765 1.00 68.06 163 PRO A C 1
ATOM 1244 O O . PRO A 1 163 ? 10.769 -8.507 -26.723 1.00 68.06 163 PRO A O 1
ATOM 1247 N N . PRO A 1 164 ? 8.637 -7.855 -27.042 1.00 66.56 164 PRO A N 1
ATOM 1248 C CA . PRO A 1 164 ? 8.187 -9.186 -27.436 1.00 66.56 164 PRO A CA 1
ATOM 1249 C C . PRO A 1 164 ? 8.903 -9.632 -28.723 1.00 66.56 164 PRO A C 1
ATOM 1251 O O . PRO A 1 164 ? 9.184 -8.783 -29.576 1.00 66.56 164 PRO A O 1
ATOM 1254 N N . PRO A 1 165 ? 9.199 -10.937 -28.879 1.00 66.69 165 PRO A N 1
ATOM 1255 C CA . PRO A 1 165 ? 9.804 -11.444 -30.103 1.00 66.69 165 PRO A CA 1
ATOM 1256 C C . PRO A 1 165 ? 8.896 -11.145 -31.307 1.00 66.69 165 PRO A C 1
ATOM 1258 O O . PRO A 1 165 ? 7.668 -11.125 -31.152 1.00 66.69 165 PRO A O 1
ATOM 1261 N N . PRO A 1 166 ? 9.472 -10.894 -32.497 1.00 69.00 166 PRO A N 1
ATOM 1262 C CA . PRO A 1 166 ? 8.685 -10.665 -33.701 1.00 69.00 166 PRO A CA 1
ATOM 1263 C C . PRO A 1 166 ? 7.786 -11.880 -33.992 1.00 69.00 166 PRO A C 1
ATOM 1265 O O . PRO A 1 166 ? 8.172 -13.011 -33.678 1.00 69.00 166 PRO A O 1
ATOM 1268 N N . PRO A 1 167 ? 6.589 -11.672 -34.573 1.00 66.62 167 PRO A N 1
ATOM 1269 C CA . PRO A 1 167 ? 5.717 -12.775 -34.952 1.00 66.62 167 PRO A CA 1
ATOM 1270 C C . PRO A 1 167 ? 6.451 -13.691 -35.935 1.00 66.62 167 PRO A C 1
ATOM 1272 O O . PRO A 1 167 ? 7.047 -13.222 -36.905 1.00 66.62 167 PRO A O 1
ATOM 1275 N N . ILE A 1 168 ? 6.422 -14.995 -35.659 1.00 68.44 168 ILE A N 1
ATOM 1276 C CA . ILE A 1 168 ? 6.964 -16.014 -36.558 1.00 68.44 168 ILE A CA 1
ATOM 1277 C C . ILE A 1 168 ? 6.115 -15.958 -37.829 1.00 68.44 168 ILE A C 1
ATOM 1279 O O . ILE A 1 168 ? 4.919 -16.242 -37.778 1.00 68.44 168 ILE A O 1
ATOM 1283 N N . ALA A 1 169 ? 6.714 -15.531 -38.940 1.00 62.16 169 ALA A N 1
ATOM 1284 C CA . ALA A 1 169 ? 6.070 -15.598 -40.242 1.00 62.16 169 ALA A CA 1
ATOM 1285 C C . ALA A 1 169 ? 5.898 -17.080 -40.608 1.00 62.16 169 ALA A C 1
ATOM 1287 O O . ALA A 1 169 ? 6.892 -17.788 -40.772 1.00 62.16 169 ALA A O 1
ATOM 1288 N N . SER A 1 170 ? 4.647 -17.541 -40.647 1.00 58.16 170 SER A N 1
ATOM 1289 C CA . SER A 1 170 ? 4.243 -18.826 -41.228 1.00 58.16 170 SER A CA 1
ATOM 1290 C C . SER A 1 170 ? 3.983 -18.673 -42.716 1.00 58.16 170 SER A C 1
ATOM 1292 O O . SER A 1 170 ? 3.252 -17.706 -43.042 1.00 58.16 170 SER A O 1
#

Secondary structure (DSSP, 8-state):
--HHHHHHHHHHHHHHHHHHHHHHHHHHTS--SGGGSEE-TTSBEE--TTHHHHHHHHHHHHHHHHHHHHHHTT-SS-PPTT--HHHHHHHHHHHHHHHHHHHHHHHHHHHHHHHTSTTTT-BTTHHHHHHHHHHHHHHHHHHHHHHHHHHHHHHHHHHTSPPPPPP---

Radius of gyration: 20.89 Å; chains: 1; bounding box: 42×30×76 Å

pLDDT: mean 73.32, std 8.44, range [53.06, 87.81]

Foldseek 3Di:
DDPVVVVVVVVVVVLVVVLVVLLVQLVVLDPPDPVQWDADPQQWTQHPLDGNVVSLVVNLVSLCVLLCCLLPVQHDDDQDPQADPVLLVLLNVLSVLLVVLSVVLNVLSVVLSVLNHTPPQTHPPRNVVSNVVSNVVSSVSSSVSSVSSNVSSNSSSVSRDHDDDDDDDD

Sequence (170 aa):
MDTERLKRFLIGLVVGLAITALLLVADATRPKKRDDIRLNDRGECVYPMSLSFAASLAQLAFVLAVVSHYTSQNGCCKPRDGVSGSSFVAGIILAIISWSMALDAGGIFLLDMLAVWPGNHGKAPECYNGVEADHHRYMKEAFYRSMFAIFFAGCSSKLRSPPPPPPIAS